Protein 5WLF (pdb70)

B-factor: mean 9.62, std 6.86, range [2.52, 39.12]

InterPro domains:
  IPR001965 Zinc finger, PHD-type [SM00249] (912-962)
  IPR003618 Transcription elongation factor S-II, central domain [PF07500] (1273-1396)
  IPR003618 Transcription elongation factor S-II, central domain [PS51321] (1274-1405)
  IPR003618 Transcription elongation factor S-II, central domain [SM00510] (1278-1388)
  IPR006576 BRK domain [PF07533] (1140-1181)
  IPR006576 BRK domain [SM00592] (1140-1184)
  IPR011011 Zinc finger, FYVE/PHD-type [SSF57903] (898-965)
  IPR012921 Spen paralogue and orthologue SPOC, C-terminal [PF07744] (1617-1762)
  IPR013083 Zinc finger, RING/FYVE/PHD-type [G3DSA:3.30.40.10] (899-975)
  IPR019786 Zinc finger, PHD-type, conserved site [PS01359] (913-961)
  IPR019787 Zinc finger, PHD-finger [PF00628] (913-961)
  IPR019787 Zinc finger, PHD-finger [PS50016] (910-964)
  IPR036575 Transcription elongation factor S-II, central domain superfamily [G3DSA:1.10.472.30] (1262-1380)
  IPR036575 Transcription elongation factor S-II, central domain superfamily [SSF46942] (1272-1381)
  IPR037259 BRK domain superfamily [G3DSA:3.40.5.120] (1139-1189)
  IPR037259 BRK domain superfamily [SSF160481] (1137-1196)

Secondary structure (DSSP, 8-state):
---TT--BTTTTB--TT--EEE-TTT--EEEHHHHT--HHHHHHHHHHT-----TTGGG-

GO terms:
  GO:0000785 chromatin (C, IDA)
  GO:0030532 small nuclear ribonucleoprotein complex (C, IDA)
  GO:0000381 regulation of alternative mRNA splicing, via spliceosome (P, IMP)
  GO:0005515 protein binding (F, IPI)

CATH classification: 3.30.40.10

Sequence (60 aa):
GPLPNKKLWCICRQPHNNRFMICCDLCEDWFHGTCVGVTKAMGTDMENKGIDDWKCPKCVKR

Structure (mmCIF, N/CA/C/O backbone):
data_5WLF
#
_entry.id   5WLF
#
_cell.length_a   23.020
_cell.length_b   41.060
_cell.length_c   26.410
_cell.angle_alpha   90.00
_cell.angle_beta   98.43
_cell.angle_gamma   90.00
#
_symmetry.space_group_name_H-M   'P 1 21 1'
#
loop_
_entity.id
_entity.type
_entity.pdbx_description
1 polymer 'Protein partner of snf, isoform A'
2 non-polymer GLYCEROL
3 non-polymer 'ZINC ION'
4 water water
#
loop_
_atom_site.group_PDB
_atom_site.id
_atom_site.type_symb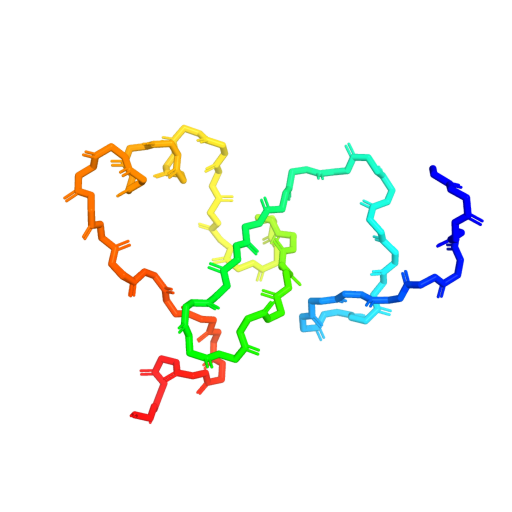ol
_atom_site.label_atom_id
_atom_site.label_alt_id
_atom_site.label_comp_id
_atom_site.label_asym_id
_atom_site.label_entity_id
_atom_site.label_seq_id
_atom_site.pdbx_PDB_ins_code
_atom_site.Cartn_x
_atom_site.Cartn_y
_atom_site.Cartn_z
_atom_site.occupancy
_atom_site.B_iso_or_equiv
_atom_site.auth_seq_id
_atom_site.auth_comp_id
_atom_site.auth_asym_id
_atom_site.auth_atom_id
_atom_site.pdbx_PDB_model_num
ATOM 1 N N . GLY A 1 1 ? 14.974 -11.064 16.697 1.00 16.09 905 GLY A N 1
ATOM 2 C CA . GLY A 1 1 ? 13.648 -11.174 17.282 1.00 12.49 905 GLY A CA 1
ATOM 3 C C . GLY A 1 1 ? 13.092 -12.587 17.327 1.00 8.64 905 GLY A C 1
ATOM 4 O O . GLY A 1 1 ? 13.729 -13.540 16.886 1.00 9.51 905 GLY A O 1
ATOM 5 N N . PRO A 1 2 ? 11.875 -12.721 17.864 1.00 6.89 906 PRO A N 1
ATOM 6 C CA . PRO A 1 2 ? 11.281 -14.052 18.050 1.00 5.97 906 PRO A CA 1
ATOM 7 C C . PRO A 1 2 ? 10.743 -14.691 16.785 1.00 5.00 906 PRO A C 1
ATOM 8 O O . PRO A 1 2 ? 10.360 -15.867 16.834 1.00 4.97 906 PRO A O 1
ATOM 12 N N . LEU A 1 3 ? 10.684 -13.979 15.663 1.00 4.77 907 LEU A N 1
ATOM 13 C CA . LEU A 1 3 ? 10.132 -14.521 14.419 1.00 5.21 907 LEU A CA 1
ATOM 14 C C . LEU A 1 3 ? 11.142 -14.332 13.302 1.00 7.01 907 LEU A C 1
ATOM 15 O O . LEU A 1 3 ? 10.928 -13.538 12.378 1.00 6.38 907 LEU A O 1
ATOM 20 N N . PRO A 1 4 ? 12.263 -15.050 13.362 1.00 5.69 908 PRO A N 1
ATOM 21 C CA . PRO A 1 4 ? 13.333 -14.832 12.375 1.00 6.32 908 PRO A CA 1
ATOM 22 C C . PRO A 1 4 ? 12.941 -15.160 10.953 1.00 6.95 908 PRO A C 1
ATOM 23 O O . PRO A 1 4 ? 13.648 -14.740 10.027 1.00 8.96 908 PRO A O 1
ATOM 27 N N . ASN A 1 5 ? 11.866 -15.906 10.737 1.00 6.57 909 ASN A N 1
ATOM 28 C CA . ASN A 1 5 ? 11.431 -16.175 9.376 1.00 10.67 909 ASN A CA 1
ATOM 29 C C . ASN A 1 5 ? 10.358 -15.210 8.888 1.00 8.19 909 ASN A C 1
ATOM 30 O O . ASN A 1 5 ? 9.912 -15.338 7.746 1.00 9.48 909 ASN A O 1
ATOM 35 N N A LYS A 1 6 ? 9.934 -14.255 9.718 0.52 5.50 910 LYS A N 1
ATOM 36 N N B LYS A 1 6 ? 9.942 -14.250 9.715 0.48 5.50 910 LYS A N 1
ATOM 37 C CA A LYS A 1 6 ? 8.952 -13.263 9.291 0.52 5.50 910 LYS A CA 1
ATOM 38 C CA B LYS A 1 6 ? 8.953 -13.262 9.295 0.48 5.50 910 LYS A CA 1
ATOM 39 C C A LYS A 1 6 ? 9.555 -12.352 8.231 0.52 4.81 910 LYS A C 1
ATOM 40 C C B LYS A 1 6 ? 9.547 -12.338 8.241 0.48 4.81 910 LYS A C 1
ATOM 41 O O A LYS A 1 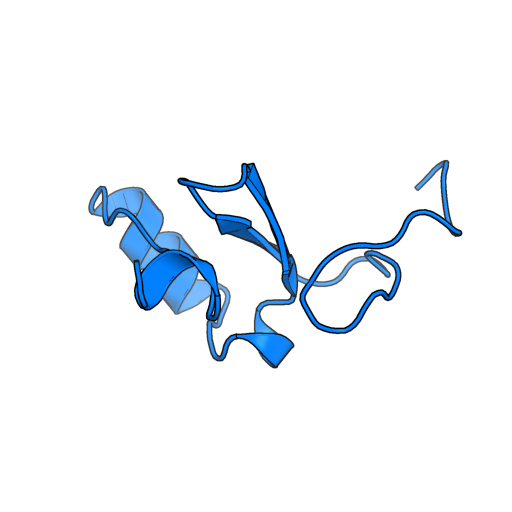6 ? 10.666 -11.835 8.396 0.52 5.80 910 LYS A O 1
ATOM 42 O O B LYS A 1 6 ? 10.643 -11.795 8.419 0.48 5.79 910 LYS A O 1
ATOM 53 N N . LEU A 1 7 ? 8.814 -12.150 7.148 1.00 4.38 911 LEU A N 1
ATOM 54 C CA . LEU A 1 7 ? 9.289 -11.391 6.002 1.00 4.68 911 LEU A CA 1
ATOM 55 C C . LEU A 1 7 ? 8.676 -9.995 5.957 1.00 4.26 911 LEU A C 1
ATOM 56 O O . LEU A 1 7 ? 7.541 -9.773 6.386 1.00 5.48 911 LEU A O 1
ATOM 61 N N . TRP A 1 8 ? 9.447 -9.062 5.407 1.00 3.42 912 TRP A N 1
ATOM 62 C CA . TRP A 1 8 ? 9.045 -7.676 5.236 1.00 4.05 912 TRP A CA 1
ATOM 63 C C . TRP A 1 8 ? 9.486 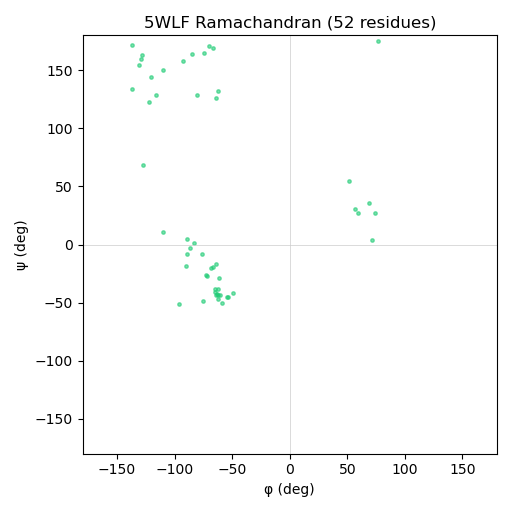-7.227 3.854 1.00 4.26 912 TRP A C 1
ATOM 64 O O . TRP A 1 8 ? 10.194 -7.942 3.140 1.00 4.49 912 TRP A O 1
ATOM 75 N N . CYS A 1 9 ? 9.036 -6.026 3.486 1.00 3.76 913 CYS A N 1
ATOM 76 C CA . CYS A 1 9 ? 9.653 -5.234 2.430 1.00 3.29 913 CYS A CA 1
ATOM 77 C C . CYS A 1 9 ? 9.311 -5.732 1.036 1.00 4.39 913 CYS A C 1
ATOM 78 O O . CYS A 1 9 ? 8.635 -6.757 0.865 1.00 5.19 913 CYS A O 1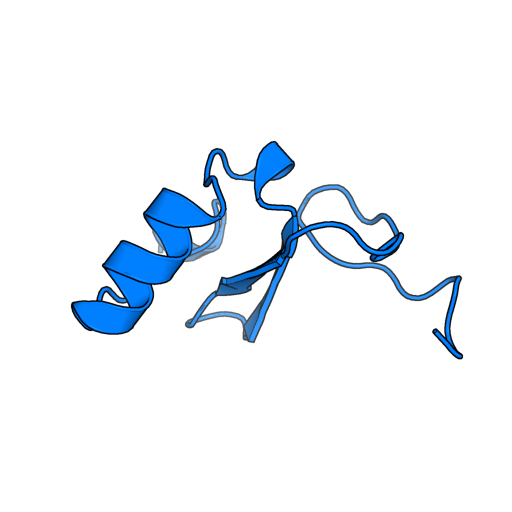
ATOM 81 N N . ILE A 1 10 ? 9.762 -4.987 0.023 1.00 4.33 914 ILE A N 1
ATOM 82 C CA . ILE A 1 10 ? 9.644 -5.453 -1.354 1.00 4.82 914 ILE A CA 1
ATOM 83 C C . ILE A 1 10 ? 10.553 -6.642 -1.602 1.00 5.83 914 ILE A C 1
ATOM 84 O O . ILE A 1 10 ? 10.327 -7.408 -2.546 1.00 6.87 914 ILE A O 1
ATOM 89 N N . CYS A 1 11 ? 11.572 -6.833 -0.766 1.00 5.07 915 CYS A N 1
ATOM 90 C CA . CYS A 1 11 ? 12.515 -7.929 -0.947 1.00 4.84 915 CYS A CA 1
ATOM 91 C C . CYS A 1 11 ? 12.091 -9.218 -0.251 1.00 4.99 915 CYS A C 1
ATOM 92 O O . CYS A 1 11 ? 12.732 -10.252 -0.467 1.00 5.87 915 CYS A O 1
ATOM 95 N N . ARG A 1 12 ? 11.041 -9.188 0.565 1.00 3.86 916 ARG A N 1
ATOM 96 C CA . ARG A 1 12 ? 10.552 -10.387 1.248 1.00 3.95 916 ARG A CA 1
ATOM 97 C C . ARG A 1 12 ? 11.689 -11.101 1.983 1.00 4.83 916 ARG A C 1
ATOM 98 O O . ARG A 1 12 ? 11.977 -12.280 1.760 1.00 4.59 916 ARG A O 1
ATOM 106 N N . GLN A 1 13 ? 12.367 -10.350 2.840 1.00 3.72 917 GLN A N 1
ATOM 107 C CA . GLN A 1 13 ? 13.446 -10.862 3.671 1.00 3.46 917 GLN A CA 1
ATOM 108 C C . GLN A 1 13 ? 13.178 -10.452 5.111 1.00 3.34 917 GLN A C 1
ATOM 109 O O . GLN A 1 13 ? 12.414 -9.515 5.369 1.00 4.40 917 GLN A O 1
ATOM 115 N N . PRO A 1 14 ? 13.785 -11.139 6.076 1.00 4.43 918 PRO A N 1
ATOM 116 C CA . PRO A 1 14 ? 13.576 -10.781 7.486 1.00 5.52 918 PRO A CA 1
ATOM 117 C C . PRO A 1 14 ? 14.163 -9.419 7.847 1.00 5.84 918 PRO A C 1
ATOM 118 O O . PRO A 1 14 ? 14.905 -8.791 7.093 1.00 4.79 918 PRO A O 1
ATOM 122 N N . HIS A 1 15 ? 13.794 -8.971 9.051 1.00 5.60 919 HIS A N 1
ATOM 123 C CA . HIS A 1 15 ? 14.270 -7.700 9.596 1.00 4.70 919 HIS A CA 1
ATOM 124 C C . HIS A 1 15 ? 15.798 -7.679 9.698 1.00 6.54 919 HIS A C 1
ATOM 125 O O . HIS A 1 15 ? 16.454 -6.723 9.262 1.00 5.07 919 HIS A O 1
ATOM 132 N N . ASN A 1 16 ? 16.383 -8.717 10.297 1.00 7.54 920 ASN A N 1
ATOM 133 C CA . ASN A 1 16 ? 17.842 -8.855 10.430 1.00 8.32 920 ASN A CA 1
ATOM 134 C C . ASN A 1 16 ? 18.477 -7.657 11.137 1.00 8.18 920 ASN A C 1
ATOM 135 O O . ASN A 1 16 ? 19.622 -7.287 10.850 1.00 7.39 920 ASN A O 1
ATOM 140 N N . ASN A 1 17 ? 17.726 -7.037 12.045 1.00 7.22 921 ASN A N 1
ATOM 141 C CA . ASN A 1 17 ? 18.190 -5.894 12.834 1.00 7.47 921 ASN A CA 1
ATOM 142 C C . ASN A 1 17 ? 18.612 -4.708 11.971 1.00 8.72 921 ASN A C 1
ATOM 143 O O . ASN A 1 17 ? 19.429 -3.878 12.387 1.00 11.49 921 ASN A O 1
ATOM 148 N N . ARG A 1 18 ? 18.037 -4.597 10.781 1.00 5.68 922 ARG A N 1
ATOM 149 C CA . ARG A 1 18 ? 18.313 -3.501 9.869 1.00 6.08 922 ARG A CA 1
ATOM 150 C C . ARG A 1 18 ? 17.313 -2.371 10.066 1.00 5.27 922 ARG A C 1
ATOM 151 O O . ARG A 1 18 ? 16.204 -2.563 10.570 1.00 5.70 922 AR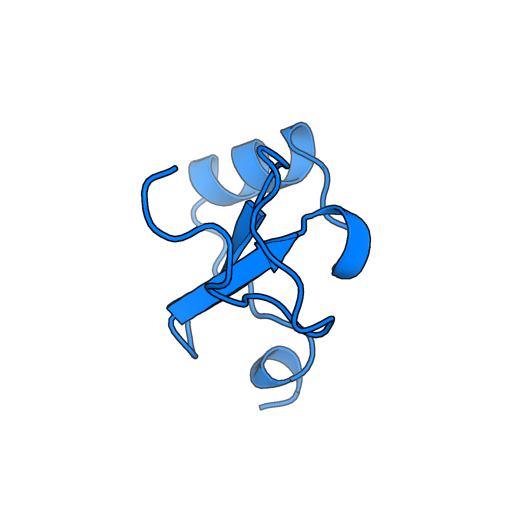G A O 1
ATOM 159 N N . PHE A 1 19 ? 17.721 -1.178 9.651 1.00 4.47 923 PHE A N 1
ATOM 160 C CA . PHE A 1 19 ? 16.830 -0.031 9.674 1.00 4.53 923 PHE A CA 1
ATOM 161 C C . PHE A 1 19 ? 15.658 -0.251 8.723 1.00 4.01 923 PHE A C 1
ATOM 162 O O . PHE A 1 19 ? 15.841 -0.542 7.534 1.00 4.44 923 PHE A O 1
ATOM 170 N N . MET A 1 20 ? 14.445 -0.104 9.250 1.00 4.21 924 MET A N 1
ATOM 171 C CA . MET A 1 20 ? 13.236 -0.238 8.450 1.00 4.51 924 MET A CA 1
ATOM 172 C C . MET A 1 20 ? 12.303 0.938 8.690 1.00 4.71 924 MET A C 1
ATOM 173 O O . MET A 1 20 ? 12.322 1.562 9.753 1.00 5.52 924 MET A O 1
ATOM 178 N N . ILE A 1 21 ? 11.465 1.216 7.687 1.00 3.67 925 ILE A N 1
ATOM 179 C CA . ILE A 1 21 ? 10.449 2.264 7.741 1.00 3.29 925 ILE A CA 1
ATOM 180 C C . ILE A 1 21 ? 9.092 1.690 7.344 1.00 2.52 925 ILE A C 1
ATOM 181 O O . ILE A 1 21 ? 8.988 0.636 6.711 1.00 4.07 925 ILE A O 1
ATOM 186 N N . CYS A 1 22 ? 8.042 2.433 7.678 1.00 4.43 926 CYS A N 1
ATOM 187 C CA . CYS A 1 22 ? 6.674 1.951 7.561 1.00 3.51 926 CYS A CA 1
ATOM 188 C C . CYS A 1 22 ? 5.906 2.778 6.542 1.00 3.83 926 CYS A C 1
ATOM 189 O O . CYS A 1 22 ? 5.892 4.011 6.616 1.00 4.88 926 CYS A O 1
ATOM 192 N N . CYS A 1 23 ? 5.266 2.097 5.595 1.00 2.71 927 CYS A N 1
ATOM 193 C CA . CYS A 1 23 ? 4.479 2.774 4.573 1.00 3.82 927 CYS A CA 1
ATOM 194 C C . CYS A 1 23 ? 3.120 3.137 5.141 1.00 5.84 927 CYS A C 1
ATOM 195 O O . CYS A 1 23 ? 2.411 2.283 5.685 1.00 6.66 927 CYS A O 1
ATOM 198 N N . ASP A 1 24 ? 2.732 4.394 5.005 1.00 7.32 928 ASP A N 1
ATOM 199 C CA . ASP A 1 24 ? 1.485 4.699 5.690 1.00 13.52 928 ASP A CA 1
ATOM 200 C C . ASP A 1 24 ? 0.237 4.329 4.899 1.00 10.39 928 ASP A C 1
ATOM 201 O O . ASP A 1 24 ? -0.863 4.552 5.405 1.00 10.99 928 ASP A O 1
ATOM 206 N N . LEU A 1 25 ? 0.359 3.749 3.705 1.00 6.06 929 LEU A N 1
ATOM 207 C CA . LEU A 1 25 ? -0.825 3.209 3.039 1.00 7.56 929 LEU A CA 1
ATOM 208 C C . LEU A 1 25 ? -0.997 1.713 3.271 1.00 5.52 929 LEU A C 1
ATOM 209 O O . LEU A 1 25 ? -2.079 1.276 3.667 1.00 7.36 929 LEU A O 1
ATOM 214 N N . CYS A 1 26 ? 0.041 0.910 3.040 1.00 3.89 930 CYS A N 1
ATOM 215 C CA . CYS A 1 26 ? -0.083 -0.527 3.249 1.00 5.30 930 CYS A CA 1
ATOM 216 C C . CYS A 1 26 ? 0.287 -0.980 4.650 1.00 5.57 930 CYS A C 1
ATOM 217 O O . CYS A 1 26 ? -0.084 -2.101 5.022 1.00 5.68 930 CYS A O 1
ATOM 220 N N . GLU A 1 27 ? 1.013 -0.161 5.417 1.00 4.92 931 GLU A N 1
ATOM 221 C CA . GLU A 1 27 ? 1.432 -0.440 6.789 1.00 5.12 931 GLU A CA 1
ATOM 222 C C . GLU A 1 27 ? 2.505 -1.514 6.883 1.00 4.63 931 GLU A C 1
ATOM 223 O O . GLU A 1 27 ? 2.894 -1.889 8.000 1.00 6.55 931 GLU A O 1
ATOM 229 N N . ASP A 1 28 ? 2.998 -2.019 5.764 1.00 3.44 932 ASP A N 1
ATOM 230 C CA . ASP A 1 28 ? 4.133 -2.926 5.810 1.00 3.22 932 ASP A CA 1
ATOM 231 C C . ASP A 1 28 ? 5.408 -2.139 6.115 1.00 3.50 932 ASP A C 1
ATOM 232 O O . ASP A 1 28 ? 5.446 -0.906 6.041 1.00 3.62 932 ASP A O 1
ATOM 237 N N . TRP A 1 29 ? 6.455 -2.864 6.487 1.00 3.25 933 TRP A N 1
ATOM 238 C CA . TRP A 1 29 ? 7.751 -2.268 6.763 1.00 3.17 933 TRP A CA 1
ATOM 239 C C . TRP A 1 29 ? 8.749 -2.649 5.684 1.00 3.16 933 TRP A C 1
ATOM 240 O O . TRP A 1 29 ? 8.652 -3.715 5.067 1.00 3.66 933 TRP A O 1
ATOM 251 N N . PHE A 1 30 ? 9.708 -1.750 5.460 1.00 2.90 934 PHE A N 1
ATOM 252 C CA . PHE A 1 30 ? 10.622 -1.815 4.322 1.00 3.34 934 PHE A CA 1
ATOM 253 C C . PHE A 1 30 ? 12.021 -1.496 4.809 1.00 4.03 934 PHE A C 1
ATOM 254 O O . PHE A 1 30 ? 12.208 -0.540 5.564 1.00 4.50 934 PHE A O 1
ATOM 262 N N . HIS A 1 31 ? 13.001 -2.297 4.402 1.00 2.95 935 HIS A N 1
ATOM 263 C CA . HIS A 1 31 ? 14.374 -1.923 4.708 1.00 3.43 935 HIS A CA 1
ATOM 264 C C . HIS A 1 31 ? 14.690 -0.613 4.018 1.00 2.95 935 HIS A C 1
ATOM 265 O O . HIS A 1 31 ? 14.419 -0.445 2.828 1.00 3.04 935 HIS A O 1
ATOM 272 N N . GLY A 1 32 ? 15.269 0.313 4.771 1.00 3.17 936 GLY A N 1
ATOM 273 C CA . GLY A 1 32 ? 15.707 1.560 4.168 1.00 3.51 936 GLY A CA 1
ATOM 274 C C . GLY A 1 32 ? 16.522 1.346 2.910 1.00 3.57 936 GLY A C 1
ATOM 275 O O . GLY A 1 32 ? 16.324 2.039 1.904 1.00 4.27 936 GLY A O 1
ATOM 276 N N . THR A 1 33 ? 17.424 0.360 2.930 1.00 3.86 937 THR A N 1
ATOM 277 C CA . THR A 1 33 ? 18.272 0.105 1.768 1.00 4.13 937 THR A CA 1
ATOM 278 C C . THR A 1 33 ? 17.434 -0.107 0.524 1.00 5.25 937 THR A C 1
ATOM 279 O O . THR A 1 33 ? 17.729 0.438 -0.547 1.00 5.81 937 THR A O 1
ATOM 283 N N . CYS A 1 34 ? 16.382 -0.911 0.650 1.00 4.30 938 CYS A N 1
ATOM 284 C CA . CYS A 1 34 ? 15.643 -1.370 -0.520 1.00 4.45 938 CYS A CA 1
ATOM 285 C C . CYS A 1 34 ? 14.808 -0.260 -1.129 1.00 5.04 938 CYS A C 1
ATOM 286 O O . CYS A 1 34 ? 14.507 -0.295 -2.328 1.00 7.17 938 CYS A O 1
ATOM 289 N N . VAL A 1 35 ? 14.420 0.721 -0.322 1.00 3.91 939 VAL A N 1
ATOM 290 C CA . VAL A 1 35 ? 13.574 1.814 -0.776 1.00 4.32 939 VAL A CA 1
ATOM 291 C C . VAL A 1 35 ? 14.329 3.132 -0.829 1.00 6.34 939 VAL A C 1
ATOM 292 O O . VAL A 1 35 ? 13.712 4.187 -1.014 1.00 6.25 939 VAL A O 1
ATOM 296 N N . GLY A 1 36 ? 15.655 3.102 -0.679 1.00 4.92 940 GLY A N 1
ATOM 297 C CA . GLY A 1 36 ? 16.451 4.297 -0.871 1.00 4.85 940 GLY A CA 1
ATOM 298 C C . GLY A 1 36 ? 16.370 5.323 0.235 1.00 6.25 940 GLY A C 1
ATOM 299 O O . GLY A 1 36 ? 16.582 6.511 -0.031 1.00 7.29 940 GLY A O 1
ATOM 300 N N . VAL A 1 37 ? 16.091 4.910 1.471 1.00 5.04 941 VAL A N 1
ATOM 301 C CA . VAL A 1 37 ? 15.913 5.834 2.588 1.00 4.28 941 VAL A CA 1
ATOM 302 C C . VAL A 1 37 ? 16.912 5.479 3.685 1.00 6.16 941 VAL A C 1
ATOM 303 O O . VAL A 1 37 ? 16.909 4.348 4.191 1.00 6.37 941 VAL A O 1
ATOM 307 N N . THR A 1 38 ? 17.753 6.440 4.065 1.00 4.27 942 THR A N 1
ATOM 308 C CA . THR A 1 38 ? 18.663 6.273 5.192 1.00 4.42 942 THR A CA 1
ATOM 309 C C . THR A 1 38 ? 17.968 6.623 6.504 1.00 4.84 942 THR A C 1
ATOM 310 O O . THR A 1 38 ? 16.922 7.279 6.531 1.00 5.82 942 THR A O 1
ATOM 314 N N . LYS A 1 39 ? 18.588 6.201 7.610 1.00 6.33 943 LYS A N 1
ATOM 315 C CA . LYS A 1 39 ? 18.071 6.556 8.931 1.00 7.01 943 LYS A CA 1
ATOM 316 C C . LYS A 1 39 ? 17.878 8.061 9.092 1.00 4.53 943 LYS A C 1
ATOM 317 O O . LYS A 1 39 ? 16.850 8.504 9.620 1.00 5.39 943 LYS A O 1
ATOM 323 N N . ALA A 1 40 ? 18.858 8.863 8.664 1.00 5.98 944 ALA A N 1
ATOM 324 C CA . ALA A 1 40 ? 18.736 10.312 8.803 1.00 6.32 944 ALA A CA 1
ATOM 325 C C . ALA A 1 40 ? 17.566 10.853 7.991 1.00 8.06 944 ALA A C 1
ATOM 326 O O . ALA A 1 40 ? 16.818 11.714 8.473 1.00 7.42 944 ALA A O 1
ATOM 328 N N . MET A 1 41 ? 17.395 10.360 6.759 1.00 7.85 945 MET A N 1
ATOM 329 C CA . MET A 1 41 ? 16.269 10.775 5.922 1.00 7.24 945 MET A CA 1
ATOM 330 C C . MET A 1 41 ? 14.945 10.392 6.564 1.00 6.82 945 MET A C 1
ATOM 331 O O . MET A 1 41 ? 14.004 11.192 6.604 1.00 6.51 945 MET A O 1
ATOM 336 N N . GLY A 1 42 ? 14.841 9.154 7.042 1.00 5.87 946 GLY A N 1
ATOM 337 C CA . GLY A 1 42 ? 13.587 8.711 7.623 1.00 6.16 946 GLY A CA 1
ATOM 338 C C . GLY A 1 42 ? 13.245 9.484 8.879 1.00 6.27 946 GLY A C 1
ATOM 339 O O . GLY A 1 42 ? 12.084 9.840 9.106 1.00 7.57 946 GLY A O 1
ATOM 340 N N . THR A 1 43 ? 14.255 9.787 9.691 1.00 5.70 947 THR A N 1
ATOM 341 C CA . THR A 1 43 ? 14.029 10.561 10.904 1.00 7.98 947 THR A CA 1
ATOM 342 C C . THR A 1 43 ? 13.564 11.974 10.572 1.00 6.13 947 THR A C 1
ATOM 343 O O . THR A 1 43 ? 12.644 12.502 11.214 1.00 7.92 947 THR A O 1
ATOM 347 N N . ASP A 1 44 ? 14.168 12.583 9.546 1.00 6.63 948 ASP A N 1
ATOM 348 C CA . ASP A 1 44 ? 13.743 13.903 9.082 1.00 7.81 948 ASP A CA 1
ATOM 349 C C . ASP A 1 44 ? 12.300 13.877 8.583 1.00 8.51 948 ASP A C 1
ATOM 350 O O . ASP A 1 44 ? 11.507 14.780 8.889 1.00 10.08 948 ASP A O 1
ATOM 355 N N . MET A 1 45 ? 11.931 12.845 7.820 1.00 8.04 949 MET A N 1
ATOM 356 C CA . MET A 1 45 ? 10.556 12.740 7.335 1.00 8.00 949 MET A CA 1
ATOM 357 C C . MET A 1 45 ? 9.575 12.573 8.486 1.00 9.62 949 MET A C 1
ATOM 358 O O . MET A 1 45 ? 8.496 13.182 8.492 1.00 8.51 949 MET A O 1
ATOM 363 N N . GLU A 1 46 ? 9.917 11.717 9.453 1.00 7.49 950 GLU A N 1
ATOM 364 C CA . GLU A 1 46 ? 9.049 11.521 10.607 1.00 8.15 950 GL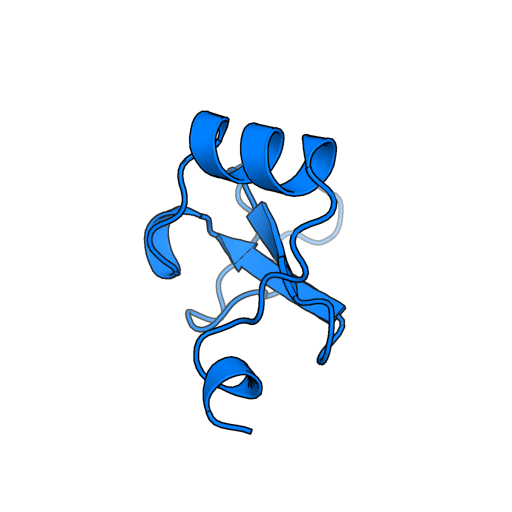U A CA 1
ATOM 365 C C . GLU A 1 46 ? 8.858 12.827 11.364 1.00 11.38 950 GLU A C 1
ATOM 366 O O . GLU A 1 46 ? 7.734 13.178 11.744 1.00 10.14 950 GLU A O 1
ATOM 372 N N . ASN A 1 47 ? 9.944 13.573 11.559 1.00 7.55 951 ASN A N 1
ATOM 373 C CA . ASN A 1 47 ? 9.863 14.849 12.254 1.00 8.89 951 ASN A CA 1
ATOM 374 C C . ASN A 1 47 ? 8.984 15.843 11.508 1.00 8.65 951 ASN A C 1
ATOM 375 O O . ASN A 1 47 ? 8.251 16.622 12.131 1.00 10.35 951 ASN A O 1
ATOM 380 N N . LYS A 1 48 ? 9.060 15.852 10.181 1.00 10.19 952 LYS A N 1
ATOM 381 C CA . LYS A 1 48 ? 8.309 16.803 9.370 1.00 9.34 952 LYS A CA 1
ATOM 382 C C . LYS A 1 48 ? 6.898 16.328 9.044 1.00 10.89 952 LYS A C 1
ATOM 383 O O . LYS A 1 48 ? 6.143 17.078 8.414 1.00 14.11 952 LYS A O 1
ATOM 389 N N . GLY A 1 49 ? 6.515 15.123 9.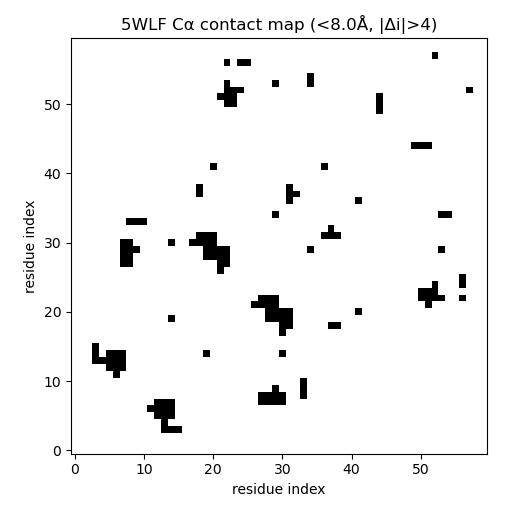449 1.00 9.62 953 GLY A N 1
ATOM 390 C CA . GLY A 1 49 ? 5.194 14.622 9.114 1.00 8.81 953 GLY A CA 1
ATOM 391 C C . GLY A 1 49 ? 5.008 14.314 7.642 1.00 12.38 953 GLY A C 1
ATOM 392 O O . GLY A 1 49 ? 3.920 14.537 7.096 1.00 12.83 953 GLY A O 1
ATOM 393 N N . ILE A 1 50 ? 6.047 13.812 6.981 1.00 9.45 954 ILE A N 1
ATOM 394 C CA . ILE A 1 50 ? 5.958 13.435 5.573 1.00 7.29 954 ILE A CA 1
ATOM 395 C C . ILE A 1 50 ? 5.384 12.026 5.459 1.00 10.42 954 ILE A C 1
ATOM 396 O O . ILE A 1 50 ? 5.885 11.079 6.083 1.00 10.76 954 ILE A O 1
ATOM 401 N N A ASP A 1 51 ? 4.336 11.891 4.641 0.38 8.53 955 ASP A N 1
ATOM 402 N N B ASP A 1 51 ? 4.324 11.874 4.670 0.62 8.45 955 ASP A N 1
ATOM 403 C CA A ASP A 1 51 ? 3.581 10.647 4.483 0.38 10.14 955 ASP A CA 1
ATOM 404 C CA B ASP A 1 51 ? 3.606 10.598 4.597 0.62 10.07 955 ASP A CA 1
ATOM 405 C C A ASP A 1 51 ? 4.266 9.768 3.439 0.38 9.79 955 ASP A C 1
ATOM 406 C C B ASP A 1 51 ? 4.209 9.704 3.511 0.62 9.81 955 ASP A C 1
ATOM 407 O O A ASP A 1 51 ? 3.807 9.619 2.305 0.38 10.82 955 ASP A O 1
ATOM 408 O O B ASP A 1 51 ? 3.645 9.490 2.439 0.62 9.58 955 ASP A O 1
ATOM 417 N N . TRP A 1 52 ? 5.376 9.158 3.848 1.00 5.30 956 TRP A N 1
ATOM 418 C CA . TRP A 1 52 ? 6.158 8.327 2.935 1.00 5.26 956 TRP A CA 1
ATOM 419 C C . TRP A 1 52 ? 5.395 7.069 2.515 1.00 4.29 956 TRP A C 1
ATOM 420 O O . TRP A 1 52 ? 4.766 6.397 3.338 1.00 5.11 956 TRP A O 1
ATOM 431 N N . LYS A 1 53 ? 5.463 6.750 1.215 1.00 5.00 957 LYS A N 1
ATOM 432 C CA . LYS A 1 53 ? 4.821 5.581 0.619 1.00 4.38 957 LYS A CA 1
ATOM 433 C C . LYS A 1 53 ? 5.867 4.685 -0.022 1.00 3.75 957 LYS A C 1
ATOM 434 O O . LYS A 1 53 ? 6.859 5.171 -0.582 1.00 4.72 957 LYS A O 1
ATOM 440 N N . CYS A 1 54 ? 5.646 3.376 0.072 1.00 4.32 958 CYS A N 1
ATOM 441 C CA . CYS A 1 54 ? 6.536 2.382 -0.521 1.00 4.36 958 CYS A CA 1
ATOM 442 C C . CYS A 1 54 ? 6.422 2.411 -2.047 1.00 4.31 958 CYS A C 1
ATOM 443 O O . CYS A 1 54 ? 5.542 3.076 -2.605 1.00 6.16 958 CYS A O 1
ATOM 446 N N . PRO A 1 55 ? 7.301 1.693 -2.755 1.00 5.76 959 PRO A N 1
ATOM 447 C CA . PRO A 1 55 ? 7.295 1.802 -4.220 1.00 6.38 959 PRO A CA 1
ATOM 448 C C . PRO A 1 55 ? 5.999 1.361 -4.873 1.00 7.38 959 PRO A C 1
ATOM 449 O O . PRO A 1 55 ? 5.638 1.904 -5.925 1.00 10.86 959 PRO A O 1
ATOM 453 N N . LYS A 1 56 ? 5.261 0.427 -4.271 1.00 6.00 960 LYS A N 1
ATOM 454 C CA . LYS A 1 56 ? 3.964 0.059 -4.825 1.00 8.49 960 LYS A CA 1
ATOM 455 C C . LYS A 1 56 ? 2.920 1.130 -4.533 1.00 9.40 960 LYS A C 1
ATOM 456 O O . LYS A 1 56 ? 2.210 1.584 -5.438 1.00 12.13 960 LYS A O 1
ATOM 462 N N . CYS A 1 57 ? 2.830 1.567 -3.277 1.00 6.49 961 CYS A N 1
ATOM 463 C CA . CYS A 1 57 ? 1.772 2.500 -2.892 1.00 7.03 961 CYS A CA 1
ATOM 464 C C . CYS A 1 57 ? 1.993 3.902 -3.455 1.00 7.55 961 CYS A C 1
ATOM 465 O O . CYS A 1 57 ? 1.021 4.646 -3.648 1.00 8.88 961 CYS A O 1
ATOM 468 N N . VAL A 1 58 ? 3.245 4.296 -3.701 1.00 6.95 962 VAL A N 1
ATOM 469 C CA . VAL A 1 58 ? 3.511 5.649 -4.188 1.00 12.03 962 VAL A CA 1
ATOM 470 C C . VAL A 1 58 ? 2.960 5.860 -5.588 1.00 12.59 962 VAL A C 1
ATOM 471 O O . VAL A 1 58 ? 2.773 7.009 -6.013 1.00 14.47 962 VAL A O 1
ATOM 475 N N . LYS A 1 59 ? 2.688 4.780 -6.318 1.00 10.33 963 LYS A N 1
ATOM 476 C CA . LYS A 1 59 ? 2.103 4.861 -7.647 1.00 15.88 963 LYS A CA 1
ATOM 477 C C . LYS A 1 59 ? 0.584 4.863 -7.612 1.00 17.34 963 LYS A C 1
ATOM 478 O O . LYS A 1 59 ? -0.048 4.826 -8.670 1.00 22.45 963 LYS A O 1
ATOM 484 N N . ARG A 1 60 ? -0.012 4.898 -6.426 1.00 18.85 964 ARG A N 1
ATOM 485 C CA . ARG A 1 60 ? -1.461 4.854 -6.292 1.00 18.03 964 ARG A CA 1
ATOM 486 C C . ARG A 1 60 ? -2.017 6.181 -5.779 1.00 25.60 964 ARG A C 1
ATOM 487 O O . ARG A 1 60 ? -2.882 6.205 -4.899 1.00 30.79 964 ARG A O 1
#

Solvent-accessible surface area: 4551 Å² total; per-residue (Å²): 97,130,128,93,131,90,58,58,5,92,45,135,89,32,77,107,138,85,65,28,22,50,0,84,85,61,134,45,103,7,0,1,114,46,25,57,11,73,132,79,97,11,90,65,38,144,126,133,65,88,95,43,52,3,60,156,6,88,178,201

Radius of gyration: 11.49 Å; Cα contacts (8 Å, |Δi|>4): 77; chains: 1; bounding box: 20×33×26 Å

Foldseek 3Di:
DVCLCQFFAPVRHGPPVADWDAQVPVRTIHHCVVQVHDPVRRVVCVVVVPRDHGPVVVVD

Nearest PDB structures (foldseek):
  5wlf-assembly1_A  TM=1.017E+00  e=8.875E-13  Drosophila melanogaster
  5wle-assembly1_A  TM=9.793E-01  e=1.690E-10  Drosophila melanogaster
  4l7x-assembly1_A  TM=8.898E-01  e=3.689E-08  Homo sapiens
  2m3h-assembly1_A  TM=8.383E-01  e=2.809E-08  Homo sapiens
  1wem-assembly1_A  TM=8.582E-01  e=2.488E-07  Mus musculus

Organism: Drosophila melanogaster (NCB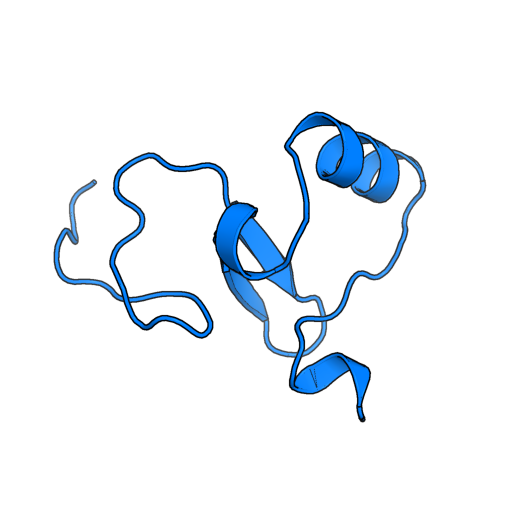I:txid7227)